Protein AF-A0A938I4N8-F1 (afdb_monomer)

Foldseek 3Di:
DVVVCVVPVQDDLVVVVVVCVVVVNDDDSVVSVVVCVVVVRDRDDDDDPFAEDEDEPPCVCVDPVNVVVCVVVRYHYDYDDVPCCVVCVVVVVVD

Nearest PDB structures (foldseek):
  8fnj-assembly1_G  TM=9.628E-01  e=7.895E-02  Homo sapiens
  8fno-assembly1_G  TM=9.598E-01  e=7.895E-02  Homo sapiens
  8fnd-assembly1_G  TM=7.881E-01  e=7.382E-02  Homo sapiens
  8w2r-assembly1_I  TM=7.949E-01  e=1.652E-01  Human immunodeficiency virus 1
  2x6s-assembly1_F  TM=5.961E-01  e=1.104E-01  Human spumaretrovirus

Sequence (95 aa):
MRRIARRRPRFGSPRIHDALLKRGWEGNHKRVERLWREEGMQVPRKQRKRRRLCSDNGPEFVAQEVTRWLDRAMVKTLFIAKGSPWENGYAESFN

pLDDT: mean 83.48, std 7.7, range [69.12, 94.5]

Secondary structure (DSSP, 8-state):
-HHHHHH-TT--HHHHHHHHHTTT----HHHHHHHHHHTT--PPPPPPPPPEEEE---HHHHSHHHHHHHHHTTPEEEEPPTT-GGGGHHHHTT-

Structure (mmCIF, N/CA/C/O backbone):
data_AF-A0A938I4N8-F1
#
_entry.id   AF-A0A938I4N8-F1
#
loop_
_atom_site.group_PDB
_atom_site.id
_atom_site.type_symbol
_atom_site.label_atom_id
_atom_site.label_alt_id
_atom_site.label_comp_id
_atom_site.label_asym_id
_atom_site.label_entity_id
_atom_site.label_seq_id
_atom_site.pdbx_PDB_ins_code
_atom_site.Cartn_x
_atom_site.Cartn_y
_atom_site.Cartn_z
_atom_site.occupancy
_atom_site.B_iso_or_equiv
_atom_site.auth_seq_id
_atom_site.auth_comp_id
_atom_site.auth_asym_id
_atom_site.auth_atom_id
_atom_site.pdbx_PDB_model_num
ATOM 1 N N . MET A 1 1 ? 8.285 -1.299 -23.174 1.00 84.38 1 MET A N 1
ATOM 2 C CA . MET A 1 1 ? 8.260 -0.578 -21.879 1.00 84.38 1 MET A CA 1
ATOM 3 C C . MET A 1 1 ? 6.844 -0.231 -21.403 1.00 84.38 1 MET A C 1
ATOM 5 O O . MET A 1 1 ? 6.395 -0.851 -20.444 1.00 84.38 1 MET A O 1
ATOM 9 N N . ARG A 1 2 ? 6.102 0.661 -22.091 1.00 87.19 2 ARG A N 1
ATOM 10 C CA . ARG A 1 2 ? 4.753 1.144 -21.694 1.00 87.19 2 ARG A CA 1
ATOM 11 C C . ARG A 1 2 ? 3.768 0.030 -21.292 1.00 87.19 2 ARG A C 1
ATOM 13 O O . ARG A 1 2 ? 3.139 0.097 -20.242 1.00 87.19 2 ARG A O 1
ATOM 20 N N . ARG A 1 3 ? 3.695 -1.052 -22.078 1.00 90.56 3 ARG A N 1
ATOM 21 C CA . ARG A 1 3 ? 2.851 -2.234 -21.794 1.00 90.56 3 ARG A CA 1
ATOM 22 C C . ARG A 1 3 ? 3.159 -2.896 -20.441 1.00 90.56 3 ARG A C 1
ATOM 24 O O . ARG A 1 3 ? 2.250 -3.374 -19.774 1.00 90.56 3 ARG A O 1
ATOM 31 N N . ILE A 1 4 ? 4.431 -2.937 -20.039 1.00 90.06 4 ILE A N 1
ATOM 32 C CA . ILE A 1 4 ? 4.871 -3.552 -18.775 1.00 90.06 4 ILE A CA 1
ATOM 33 C C . ILE A 1 4 ? 4.533 -2.626 -17.607 1.00 90.06 4 ILE A C 1
ATOM 35 O O . ILE A 1 4 ? 4.001 -3.102 -16.610 1.00 90.06 4 ILE A O 1
ATOM 39 N N . ALA A 1 5 ? 4.777 -1.322 -17.764 1.00 88.06 5 ALA A N 1
ATOM 40 C CA . ALA A 1 5 ? 4.439 -0.314 -16.762 1.00 88.06 5 ALA A CA 1
ATOM 41 C C . ALA A 1 5 ? 2.931 -0.302 -16.456 1.00 88.06 5 ALA A C 1
ATOM 43 O O . ALA A 1 5 ? 2.547 -0.340 -15.293 1.00 88.06 5 ALA A O 1
ATOM 44 N N . ARG A 1 6 ? 2.067 -0.385 -17.482 1.00 87.69 6 ARG A N 1
ATOM 45 C CA . ARG A 1 6 ? 0.606 -0.485 -17.286 1.00 87.69 6 ARG A CA 1
ATOM 46 C C . ARG A 1 6 ? 0.186 -1.757 -16.546 1.00 87.69 6 ARG A C 1
ATOM 48 O O . ARG A 1 6 ? -0.646 -1.696 -15.653 1.00 87.69 6 ARG A O 1
ATOM 55 N N . ARG A 1 7 ? 0.776 -2.910 -16.889 1.00 91.19 7 ARG A N 1
ATOM 56 C CA . ARG A 1 7 ? 0.489 -4.188 -16.205 1.00 91.19 7 ARG A CA 1
ATOM 57 C C . ARG A 1 7 ? 1.030 -4.231 -14.772 1.00 91.19 7 ARG A C 1
ATOM 59 O O . ARG A 1 7 ? 0.567 -5.037 -13.975 1.00 91.19 7 ARG A O 1
ATOM 66 N N . ARG A 1 8 ? 2.048 -3.425 -14.456 1.00 89.19 8 ARG A N 1
ATOM 67 C CA . ARG A 1 8 ? 2.737 -3.408 -13.159 1.00 89.19 8 ARG A CA 1
ATOM 68 C C . ARG A 1 8 ? 2.989 -1.960 -12.717 1.00 89.19 8 ARG A C 1
ATOM 70 O O . ARG A 1 8 ? 4.138 -1.527 -12.705 1.00 89.19 8 ARG A O 1
ATOM 77 N N . PRO A 1 9 ? 1.948 -1.218 -12.300 1.00 85.31 9 PRO A N 1
ATOM 78 C CA . PRO A 1 9 ? 2.050 0.222 -12.037 1.00 85.31 9 PRO A CA 1
ATOM 79 C C . PRO A 1 9 ? 3.003 0.575 -10.887 1.00 85.31 9 PRO A C 1
ATOM 81 O O . PRO A 1 9 ? 3.503 1.687 -10.813 1.00 85.31 9 PRO A O 1
ATOM 84 N N . ARG A 1 10 ? 3.298 -0.376 -9.991 1.00 86.62 10 ARG A N 1
ATOM 85 C CA . ARG A 1 10 ? 4.241 -0.193 -8.873 1.00 86.62 10 ARG A CA 1
ATOM 86 C C . ARG A 1 10 ? 5.708 -0.422 -9.251 1.00 86.62 10 ARG A C 1
ATOM 88 O O . ARG A 1 10 ? 6.577 -0.341 -8.385 1.00 86.62 10 ARG A O 1
ATOM 95 N N . PHE A 1 11 ? 5.996 -0.803 -10.493 1.00 90.44 11 PHE A N 1
ATOM 96 C CA . PHE A 1 11 ? 7.367 -1.018 -10.944 1.00 90.44 11 PHE A CA 1
ATOM 97 C C . PHE A 1 11 ? 7.958 0.318 -11.389 1.00 90.44 11 PHE A C 1
ATOM 99 O O . PHE A 1 11 ? 7.394 0.977 -12.253 1.00 90.44 11 PHE A O 1
ATOM 106 N N . GLY A 1 12 ? 9.095 0.698 -10.804 1.00 90.06 12 GLY A N 1
ATOM 107 C CA . GLY A 1 12 ? 9.912 1.810 -11.294 1.00 90.06 12 GLY A CA 1
ATOM 108 C C . GLY A 1 12 ? 10.848 1.397 -12.422 1.00 90.06 12 GLY A C 1
ATOM 109 O O . GLY A 1 12 ? 10.912 0.217 -12.781 1.00 90.06 12 GLY A O 1
ATOM 110 N N . SER A 1 13 ? 11.615 2.362 -12.936 1.00 91.81 13 SER A N 1
ATOM 111 C CA . SER A 1 13 ? 12.548 2.148 -14.047 1.00 91.81 13 SER A CA 1
ATOM 112 C C . SER A 1 13 ? 13.489 0.943 -13.871 1.00 91.81 13 SER A C 1
ATOM 114 O O . SER A 1 13 ? 13.609 0.204 -14.851 1.00 91.81 13 SER A O 1
ATOM 116 N N . PRO A 1 14 ? 14.048 0.617 -12.678 1.00 93.00 14 PRO A N 1
ATOM 117 C CA . PRO A 1 14 ? 14.952 -0.532 -12.552 1.00 93.00 14 PRO A CA 1
ATOM 118 C C . PRO A 1 14 ? 14.228 -1.868 -12.765 1.00 93.00 14 PRO A C 1
ATOM 120 O O . PRO A 1 14 ? 14.637 -2.699 -13.564 1.00 93.00 14 PRO A O 1
ATOM 123 N N . ARG A 1 15 ? 13.052 -2.047 -12.150 1.00 93.88 15 ARG A N 1
ATOM 124 C CA . ARG A 1 15 ? 12.268 -3.289 -12.304 1.00 93.88 15 ARG A CA 1
ATOM 125 C C . ARG A 1 15 ? 11.679 -3.453 -13.701 1.00 93.88 15 ARG A C 1
ATOM 127 O O . ARG A 1 15 ? 11.346 -4.564 -14.115 1.00 93.88 15 ARG A O 1
ATOM 134 N N . ILE A 1 16 ? 11.473 -2.346 -14.409 1.00 93.94 16 ILE A N 1
ATOM 135 C CA . ILE A 1 16 ? 11.050 -2.367 -15.807 1.00 93.94 16 ILE A CA 1
ATOM 136 C C . ILE A 1 16 ? 12.215 -2.755 -16.710 1.00 93.94 16 ILE A C 1
ATOM 138 O O . ILE A 1 16 ? 11.990 -3.533 -17.633 1.00 93.94 16 ILE A O 1
ATOM 142 N N . HIS A 1 17 ? 13.429 -2.279 -16.425 1.00 94.31 17 HIS A N 1
ATOM 143 C CA . HIS A 1 17 ? 14.649 -2.708 -17.106 1.00 94.31 17 HIS A CA 1
ATOM 144 C C . HIS A 1 17 ? 14.867 -4.220 -16.956 1.00 94.31 17 HIS A C 1
ATOM 146 O O . HIS A 1 17 ? 14.908 -4.913 -17.970 1.00 94.31 17 HIS A O 1
ATOM 152 N N . ASP A 1 18 ? 14.798 -4.763 -15.739 1.00 94.50 18 ASP A N 1
ATOM 153 C CA . ASP A 1 18 ? 14.881 -6.215 -15.506 1.00 94.50 18 ASP A CA 1
ATOM 154 C C . ASP A 1 18 ? 13.804 -6.999 -16.275 1.00 94.50 18 ASP A C 1
ATOM 156 O O . ASP A 1 18 ? 14.043 -8.067 -16.840 1.00 94.50 18 ASP A O 1
ATOM 160 N N . ALA A 1 19 ? 12.575 -6.474 -16.313 1.00 93.50 19 ALA A N 1
ATOM 161 C CA . ALA A 1 19 ? 11.460 -7.104 -17.017 1.00 93.50 19 ALA A CA 1
ATOM 162 C C . ALA A 1 19 ? 11.550 -6.992 -18.551 1.00 93.50 19 ALA A C 1
ATOM 164 O O . ALA A 1 19 ? 10.790 -7.677 -19.248 1.00 93.50 19 ALA A O 1
ATOM 165 N N . LEU A 1 20 ? 12.403 -6.102 -19.065 1.00 93.75 20 LEU A N 1
ATOM 166 C CA . LEU A 1 20 ? 12.756 -5.990 -20.477 1.00 93.75 20 LEU A CA 1
ATOM 167 C C . LEU A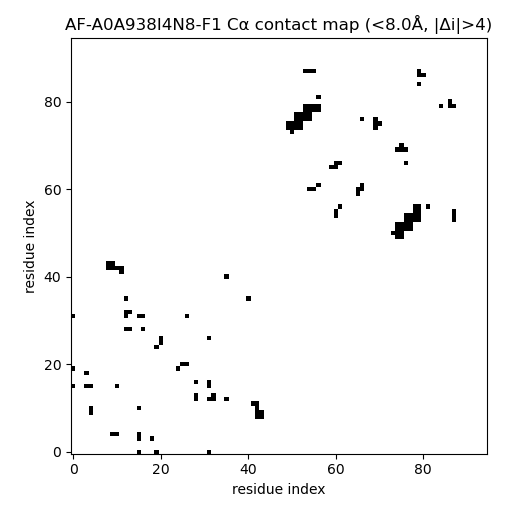 1 20 ? 13.902 -6.950 -20.811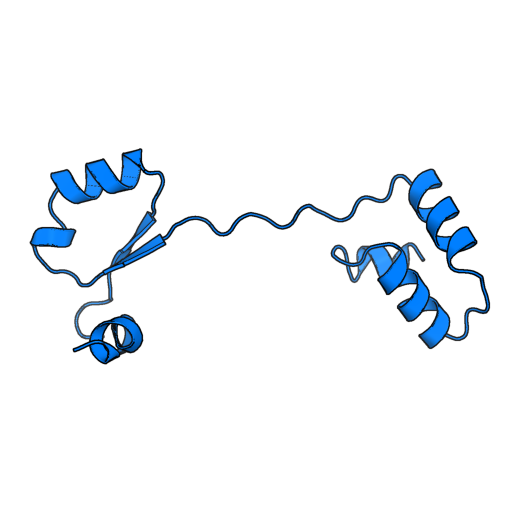 1.00 93.75 20 LEU A C 1
ATOM 169 O O . LEU A 1 20 ? 13.767 -7.692 -21.780 1.00 93.75 20 LEU A O 1
ATOM 173 N N . LEU A 1 21 ? 14.937 -7.031 -19.966 1.00 94.50 21 LEU A N 1
ATOM 174 C CA . LEU A 1 21 ? 16.025 -8.010 -20.100 1.00 94.50 21 LEU A CA 1
ATOM 175 C C . LEU A 1 21 ? 15.482 -9.446 -20.149 1.00 94.50 21 LEU A C 1
ATOM 177 O O . LEU A 1 21 ? 15.784 -10.195 -21.070 1.00 94.50 21 LEU A O 1
ATOM 181 N N . LYS A 1 22 ? 14.556 -9.799 -19.245 1.00 93.62 22 LYS A N 1
ATOM 182 C CA . LYS A 1 22 ? 13.877 -11.114 -19.236 1.00 93.62 22 LYS A CA 1
ATOM 183 C C . LYS A 1 22 ? 13.048 -11.419 -20.490 1.00 93.62 22 LYS A C 1
ATOM 185 O O . LYS A 1 22 ? 12.581 -12.539 -20.651 1.00 93.62 22 LYS A O 1
ATOM 190 N N . ARG A 1 23 ? 12.795 -10.423 -21.341 1.00 93.12 23 ARG A N 1
ATOM 191 C CA . ARG A 1 23 ? 12.083 -10.565 -22.620 1.00 93.12 23 ARG A CA 1
ATOM 192 C C . ARG A 1 23 ? 13.027 -10.489 -23.827 1.00 93.12 23 ARG A C 1
ATOM 194 O O . ARG A 1 23 ? 12.533 -10.322 -24.936 1.00 93.12 23 ARG A O 1
ATOM 201 N N . GLY A 1 24 ? 14.341 -10.570 -23.607 1.00 92.62 24 GLY A N 1
ATOM 202 C CA . GLY A 1 24 ? 15.354 -10.516 -24.663 1.00 92.62 24 GLY A CA 1
ATOM 203 C C . GLY A 1 24 ? 15.642 -9.108 -25.184 1.00 92.62 24 GLY A C 1
ATOM 204 O O . GLY A 1 24 ? 16.115 -8.956 -26.301 1.00 92.62 24 GLY A O 1
ATOM 205 N N . TRP A 1 25 ? 15.314 -8.056 -24.427 1.00 92.12 25 TRP A N 1
ATOM 206 C CA . TRP A 1 25 ? 15.661 -6.693 -24.831 1.00 92.12 25 TRP A CA 1
ATOM 207 C C . TRP A 1 25 ? 17.083 -6.339 -24.388 1.00 92.12 25 TRP A C 1
ATOM 209 O O . TRP A 1 25 ? 17.351 -6.269 -23.192 1.00 92.12 25 TRP A O 1
ATOM 219 N N . GLU A 1 26 ? 17.963 -6.040 -25.339 1.00 89.06 26 GLU A N 1
ATOM 220 C CA . GLU A 1 26 ? 19.385 -5.754 -25.109 1.00 89.06 26 GLU A CA 1
ATOM 221 C C . GLU A 1 26 ? 19.668 -4.250 -25.063 1.00 89.06 26 GLU A C 1
ATOM 223 O O . GLU A 1 26 ? 20.240 -3.656 -25.976 1.00 89.06 26 GLU A O 1
ATOM 228 N N . GLY A 1 27 ? 19.234 -3.580 -23.999 1.00 88.38 27 GLY A N 1
ATOM 229 C CA . GLY A 1 27 ? 19.540 -2.164 -23.831 1.00 88.38 27 GLY A CA 1
ATOM 230 C C . GLY A 1 27 ? 19.972 -1.790 -22.423 1.00 88.38 27 GLY A C 1
ATOM 231 O O . GLY A 1 27 ? 19.649 -2.439 -21.427 1.00 88.38 27 GLY A O 1
ATOM 232 N N . ASN A 1 28 ? 20.726 -0.695 -22.349 1.00 91.50 28 ASN A N 1
ATOM 233 C CA . ASN A 1 28 ? 21.263 -0.172 -21.100 1.00 91.50 28 ASN A CA 1
ATOM 234 C C . ASN A 1 28 ? 20.143 0.423 -20.220 1.00 91.50 28 ASN A C 1
ATOM 236 O O . ASN A 1 28 ? 19.228 1.083 -20.728 1.00 91.50 28 ASN A O 1
ATOM 240 N N . HIS A 1 29 ? 20.247 0.247 -18.898 1.00 91.94 29 HIS A N 1
ATOM 241 C CA . HIS A 1 29 ? 19.335 0.831 -17.909 1.00 91.94 29 HIS A CA 1
ATOM 242 C C . HIS A 1 29 ? 19.176 2.353 -18.084 1.00 91.94 29 HIS A C 1
ATOM 244 O O . HIS A 1 29 ? 18.059 2.865 -17.997 1.00 91.94 29 HIS A O 1
ATOM 250 N N . LYS A 1 30 ? 20.245 3.069 -18.471 1.00 94.06 30 LYS A N 1
ATOM 251 C CA . LYS A 1 30 ? 20.218 4.521 -18.735 1.00 94.06 30 LYS A CA 1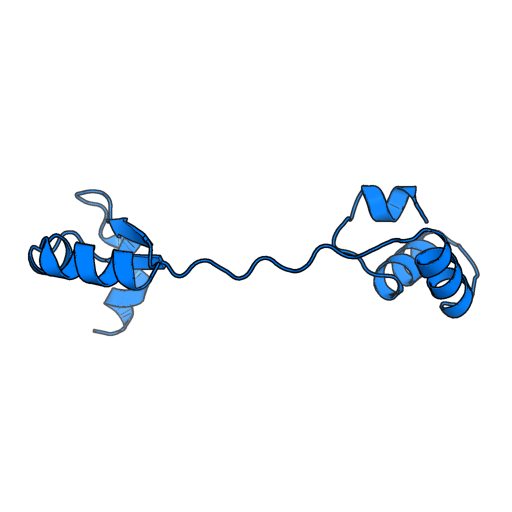
ATOM 252 C C . LYS A 1 30 ? 19.216 4.914 -19.821 1.00 94.06 30 LYS A C 1
ATOM 254 O O . LYS A 1 30 ? 18.578 5.961 -19.732 1.00 94.06 30 LYS A O 1
ATOM 259 N N . ARG A 1 31 ? 19.049 4.077 -20.854 1.00 91.75 31 ARG A N 1
ATOM 260 C CA . ARG A 1 31 ? 18.074 4.323 -21.930 1.00 91.75 31 ARG A CA 1
ATOM 261 C C . ARG A 1 31 ? 16.646 4.168 -21.414 1.00 91.75 31 ARG A C 1
ATOM 263 O O . ARG A 1 31 ? 15.784 4.963 -21.773 1.00 91.75 31 ARG A O 1
ATOM 270 N N . VAL A 1 32 ? 16.406 3.181 -20.552 1.00 92.69 32 VAL A N 1
ATOM 271 C CA . VAL A 1 32 ? 15.102 2.989 -19.902 1.00 92.69 32 VAL A CA 1
ATOM 272 C C . VAL A 1 32 ? 14.791 4.155 -18.972 1.00 92.69 32 VAL A C 1
ATOM 274 O O . VAL A 1 32 ? 13.674 4.649 -18.994 1.00 92.69 32 VAL A O 1
ATOM 277 N N . GLU A 1 33 ? 15.760 4.631 -18.192 1.00 92.38 33 GLU A N 1
ATOM 278 C CA . GLU A 1 33 ? 15.585 5.790 -17.309 1.00 92.38 33 GLU A CA 1
ATOM 279 C C . GLU A 1 33 ? 15.287 7.080 -18.074 1.00 92.38 33 GLU A C 1
ATOM 281 O O . GLU A 1 33 ? 14.418 7.845 -17.657 1.00 92.38 33 GLU A O 1
ATOM 286 N N . ARG A 1 34 ? 15.963 7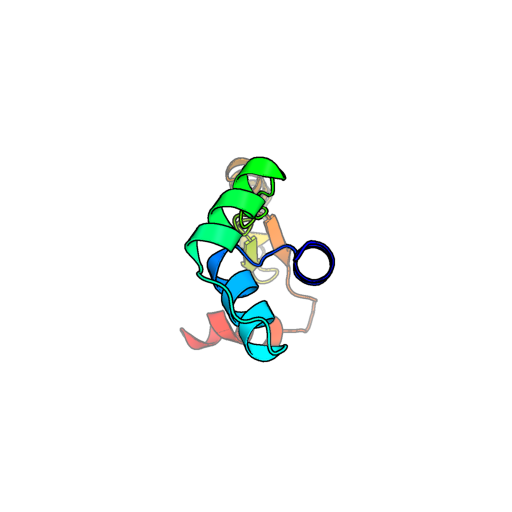.310 -19.206 1.00 92.94 34 ARG A N 1
ATOM 287 C CA . ARG A 1 34 ? 15.704 8.474 -20.060 1.00 92.94 34 ARG A CA 1
ATOM 288 C C . ARG A 1 34 ? 14.283 8.448 -20.613 1.00 92.94 34 ARG A C 1
ATOM 290 O O . ARG A 1 34 ? 13.530 9.383 -20.364 1.00 92.94 34 ARG A O 1
ATOM 297 N N . LEU A 1 35 ? 13.894 7.336 -21.240 1.00 91.94 35 LEU A N 1
ATOM 298 C CA . LEU A 1 35 ? 12.528 7.142 -21.728 1.00 91.94 35 LEU A CA 1
ATOM 299 C C . LEU A 1 35 ? 11.510 7.238 -20.581 1.00 91.94 35 LEU A C 1
ATOM 301 O O . LEU A 1 35 ? 10.444 7.800 -20.749 1.00 91.94 35 LEU A O 1
ATOM 305 N N . TRP A 1 36 ? 11.827 6.747 -19.381 1.00 91.94 36 TRP A N 1
ATOM 306 C CA . TRP A 1 36 ? 10.930 6.828 -18.221 1.00 91.94 36 TRP A CA 1
ATOM 307 C C . TRP A 1 36 ? 10.647 8.283 -17.815 1.00 91.94 36 TRP A C 1
ATOM 309 O O . TRP A 1 36 ? 9.514 8.603 -17.454 1.00 91.94 36 TRP A O 1
ATOM 319 N N . ARG A 1 37 ? 11.660 9.158 -17.897 1.00 90.62 37 ARG A N 1
ATOM 320 C CA . ARG A 1 37 ? 11.536 10.600 -17.627 1.00 90.62 37 ARG A CA 1
ATOM 321 C C . ARG A 1 37 ? 10.830 11.348 -18.757 1.00 90.62 37 ARG A C 1
ATOM 323 O O . ARG A 1 37 ? 9.935 12.130 -18.462 1.00 90.62 37 ARG A O 1
ATOM 330 N N . GLU A 1 38 ? 11.195 11.087 -20.013 1.00 92.19 38 GLU A N 1
ATOM 331 C CA . GLU A 1 38 ? 10.563 11.695 -21.201 1.00 92.19 38 GLU A CA 1
ATOM 332 C C . GLU A 1 38 ? 9.065 11.375 -21.273 1.00 92.19 38 GLU A C 1
ATOM 334 O O . GLU A 1 38 ? 8.248 12.221 -21.612 1.00 92.19 38 GLU A O 1
ATOM 339 N N . GLU A 1 39 ? 8.690 10.162 -20.873 1.00 88.81 39 GLU A N 1
ATOM 340 C CA . GLU A 1 39 ? 7.303 9.696 -20.835 1.00 88.81 39 GLU A CA 1
ATOM 341 C C . GLU A 1 39 ? 6.528 10.177 -19.597 1.00 88.81 39 GLU A C 1
ATOM 343 O O . GLU A 1 39 ? 5.372 9.793 -19.413 1.00 88.81 39 GLU A O 1
ATOM 348 N N . GLY A 1 40 ? 7.165 10.942 -18.700 1.00 86.88 40 GLY A N 1
ATOM 349 C CA . GLY A 1 40 ? 6.552 11.427 -17.461 1.00 86.88 40 GLY A CA 1
ATOM 350 C C . GLY A 1 40 ? 6.081 10.308 -16.527 1.00 86.88 40 GLY A C 1
ATOM 351 O O . GLY A 1 40 ? 5.161 10.502 -15.731 1.00 86.88 40 GLY A O 1
ATOM 352 N N . MET A 1 41 ? 6.664 9.109 -16.620 1.00 85.69 41 MET A N 1
ATOM 353 C CA . MET A 1 41 ? 6.204 7.975 -15.826 1.00 85.69 41 MET A CA 1
ATOM 354 C C . MET A 1 41 ? 6.586 8.171 -14.361 1.00 85.69 41 MET A C 1
ATOM 356 O O . MET A 1 41 ? 7.755 8.318 -14.006 1.00 85.69 41 MET A O 1
ATOM 360 N N . GLN A 1 42 ? 5.598 8.112 -13.473 1.00 81.38 42 GLN A N 1
ATOM 361 C CA . GLN A 1 42 ? 5.822 8.159 -12.035 1.00 81.38 42 GLN A CA 1
ATO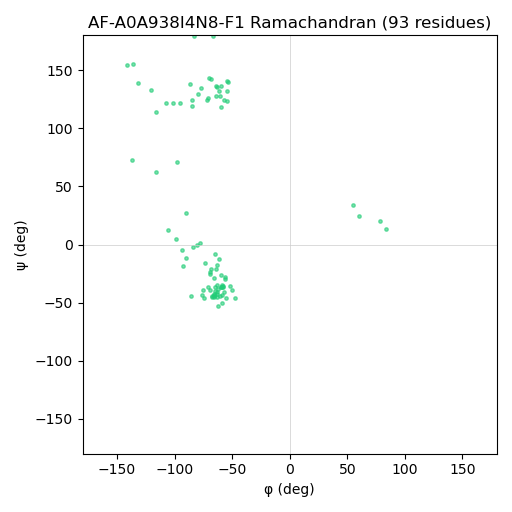M 362 C C . GLN A 1 42 ? 5.272 6.896 -11.383 1.00 81.38 42 GLN A C 1
ATOM 364 O O . GLN A 1 42 ? 4.149 6.471 -11.654 1.00 81.38 42 GLN A O 1
ATOM 369 N N . VAL A 1 43 ? 6.070 6.282 -10.507 1.00 83.38 43 VAL A N 1
ATOM 370 C CA . VAL A 1 43 ? 5.581 5.176 -9.682 1.00 83.38 43 VAL A CA 1
ATOM 371 C C . VAL A 1 43 ? 4.622 5.761 -8.645 1.00 83.38 43 VAL A C 1
ATOM 373 O O . VAL A 1 43 ? 5.029 6.668 -7.912 1.00 83.38 43 VAL A O 1
ATOM 376 N N . PRO A 1 44 ? 3.381 5.254 -8.531 1.00 80.12 44 PRO A N 1
ATOM 377 C CA . PRO A 1 44 ? 2.453 5.705 -7.510 1.00 80.12 44 PRO A CA 1
ATOM 378 C C . PRO A 1 44 ? 3.086 5.585 -6.126 1.00 80.12 44 PRO A C 1
ATOM 380 O O . PRO A 1 44 ? 3.652 4.545 -5.770 1.00 80.12 44 PRO A O 1
ATOM 383 N N . ARG A 1 45 ? 2.982 6.652 -5.330 1.00 79.31 45 ARG A N 1
ATOM 384 C CA . ARG A 1 45 ? 3.484 6.641 -3.955 1.00 79.31 45 ARG A CA 1
ATOM 385 C C . ARG A 1 45 ? 2.771 5.543 -3.164 1.00 79.31 45 ARG A C 1
ATOM 387 O O . ARG A 1 45 ? 1.554 5.381 -3.256 1.00 79.31 45 ARG A O 1
ATOM 394 N N . LYS A 1 46 ? 3.530 4.787 -2.364 1.00 76.88 46 LYS A N 1
ATOM 395 C CA . LYS A 1 46 ? 2.960 3.791 -1.450 1.00 76.88 46 LYS A CA 1
ATOM 396 C C . LYS A 1 46 ? 2.025 4.512 -0.482 1.00 76.88 46 LYS A C 1
ATOM 398 O O . LYS A 1 46 ? 2.470 5.364 0.285 1.00 76.88 46 LYS A O 1
ATOM 403 N N . GLN A 1 47 ? 0.742 4.163 -0.504 1.00 74.62 47 GLN A N 1
ATOM 404 C CA . GLN A 1 47 ? -0.206 4.693 0.467 1.00 74.62 47 GLN A CA 1
ATOM 405 C C . GLN A 1 47 ? 0.252 4.283 1.873 1.00 74.62 47 GLN A C 1
ATOM 407 O O . GLN A 1 47 ? 0.539 3.107 2.123 1.00 74.62 47 G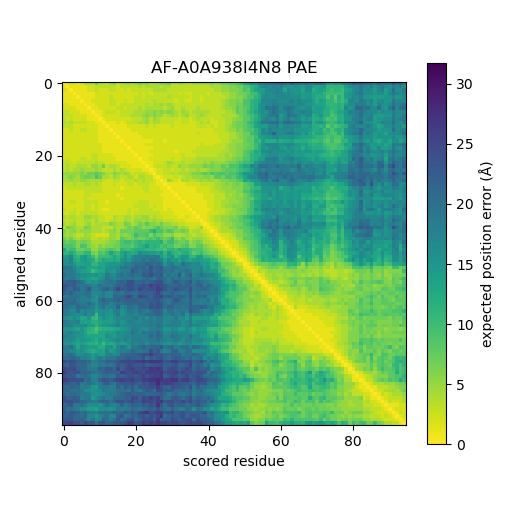LN A O 1
ATOM 412 N N . ARG A 1 48 ? 0.361 5.250 2.791 1.00 73.62 48 ARG A N 1
ATOM 413 C CA . ARG A 1 48 ? 0.646 4.948 4.199 1.00 73.62 48 ARG A CA 1
ATOM 414 C C . ARG A 1 48 ? -0.506 4.095 4.732 1.00 73.62 48 ARG A C 1
ATOM 416 O O . ARG A 1 48 ? -1.670 4.422 4.495 1.00 73.62 48 ARG A O 1
ATOM 423 N N . LYS A 1 49 ? -0.192 2.992 5.422 1.00 71.88 49 LYS A N 1
ATOM 424 C CA . LYS A 1 49 ? -1.219 2.189 6.099 1.00 71.88 49 LYS A CA 1
ATOM 425 C C . LYS A 1 49 ? -1.953 3.110 7.078 1.00 71.88 49 LYS A C 1
ATOM 427 O O . LYS A 1 49 ? -1.311 3.759 7.901 1.00 71.88 49 LYS A O 1
ATOM 432 N N . ARG A 1 50 ? -3.281 3.197 6.955 1.00 72.69 50 ARG A N 1
ATOM 433 C CA . ARG A 1 50 ? -4.116 3.907 7.933 1.00 72.69 50 ARG A CA 1
ATOM 434 C C . ARG A 1 50 ? -3.979 3.198 9.278 1.00 72.69 50 ARG A C 1
ATOM 436 O O . ARG A 1 50 ? -3.996 1.967 9.305 1.00 72.69 50 ARG A O 1
ATOM 443 N N . ARG A 1 51 ? -3.822 3.967 10.356 1.00 77.00 51 ARG A N 1
ATOM 444 C CA . ARG A 1 51 ? -3.766 3.429 11.718 1.00 77.00 51 ARG A CA 1
ATOM 445 C C . ARG A 1 51 ? -5.123 2.798 12.034 1.00 77.00 51 ARG A C 1
ATOM 447 O O . ARG A 1 51 ? -6.160 3.422 11.805 1.00 77.00 51 ARG A O 1
ATOM 454 N N . ARG A 1 52 ? -5.109 1.544 12.475 1.00 79.50 52 ARG A N 1
ATOM 455 C CA . ARG A 1 52 ? -6.297 0.816 12.921 1.00 79.50 52 ARG A CA 1
ATOM 456 C C . ARG A 1 52 ? -5.976 0.172 14.256 1.00 79.50 52 ARG A C 1
ATOM 458 O O . ARG A 1 52 ? -4.868 -0.339 14.403 1.00 79.50 52 ARG A O 1
ATOM 465 N N . LEU A 1 53 ? -6.928 0.215 15.172 1.00 79.94 53 LEU A N 1
ATOM 466 C CA . LEU A 1 53 ? -6.882 -0.5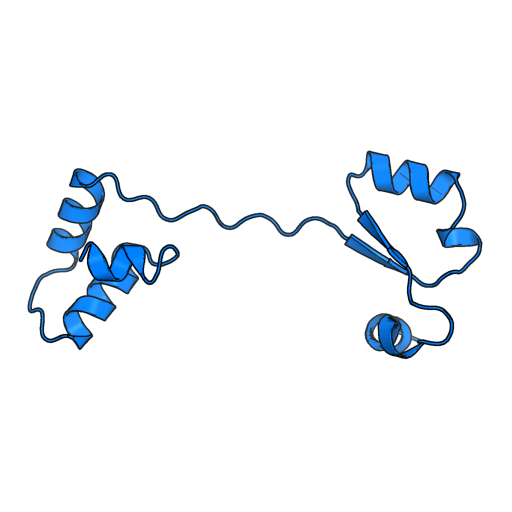15 16.428 1.00 79.94 53 LEU A CA 1
ATOM 467 C C . LEU A 1 53 ? -7.888 -1.661 16.316 1.00 79.94 53 LEU A C 1
ATOM 469 O O . LEU A 1 53 ? -9.055 -1.407 16.024 1.00 79.94 53 LEU A O 1
ATOM 473 N N . CYS A 1 54 ? -7.415 -2.894 16.475 1.00 78.38 54 CYS A N 1
ATOM 474 C CA . CYS A 1 54 ? -8.274 -4.060 16.648 1.00 78.38 54 CYS A CA 1
ATOM 475 C C . CYS A 1 54 ? -8.384 -4.288 18.150 1.00 78.38 54 CYS A C 1
ATOM 477 O O . CYS A 1 54 ? -7.355 -4.395 18.814 1.00 78.38 54 CYS A O 1
ATOM 479 N N . SER A 1 55 ? -9.600 -4.267 18.669 1.00 75.69 55 SER A N 1
ATOM 480 C CA . SER A 1 55 ? -9.873 -4.436 20.088 1.00 75.69 55 SER A CA 1
ATOM 481 C C . SER A 1 55 ? -11.136 -5.274 20.242 1.00 75.69 55 SER A C 1
ATOM 483 O O . SER A 1 55 ? -11.956 -5.354 19.319 1.00 75.69 55 SER A O 1
ATOM 485 N N . ASP A 1 56 ? -11.252 -5.950 21.377 1.00 76.81 56 ASP A N 1
ATOM 486 C CA . ASP A 1 56 ? -12.469 -6.651 21.745 1.00 76.81 56 ASP A CA 1
ATOM 487 C C . ASP A 1 56 ? -13.629 -5.671 22.004 1.00 76.81 56 AS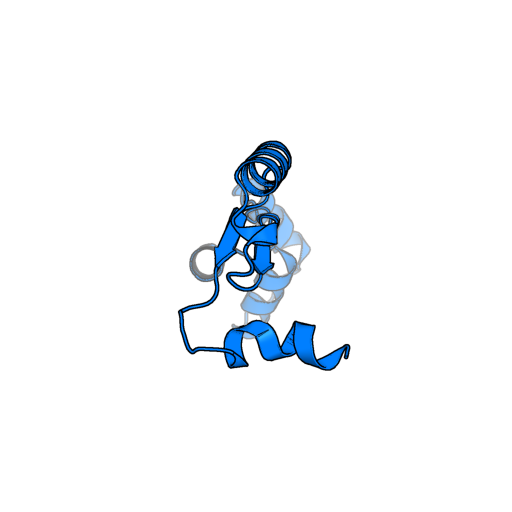P A C 1
ATOM 489 O O . ASP A 1 56 ? -13.524 -4.451 21.858 1.00 76.81 56 ASP A O 1
ATOM 493 N N . ASN A 1 57 ? -14.790 -6.234 22.328 1.00 76.94 57 ASN A N 1
ATOM 494 C CA . ASN A 1 57 ? -15.986 -5.457 22.642 1.00 76.94 57 ASN A CA 1
ATOM 495 C C . ASN A 1 57 ? -16.082 -5.130 24.139 1.00 76.94 57 ASN A C 1
ATOM 497 O O . ASN A 1 57 ? -17.194 -4.996 24.656 1.00 76.94 57 ASN A O 1
ATOM 501 N N . GLY A 1 58 ? -14.946 -5.044 24.839 1.00 77.88 58 GLY A N 1
ATOM 502 C CA . GLY A 1 58 ? -14.896 -4.613 26.226 1.00 77.88 58 GLY A CA 1
ATOM 503 C C . GLY A 1 58 ? -15.566 -3.243 26.396 1.00 77.88 58 GLY A C 1
ATOM 504 O O . GLY A 1 58 ? -15.445 -2.373 25.520 1.00 77.88 58 GLY A O 1
ATOM 505 N N . PRO A 1 59 ? -16.315 -3.018 27.490 1.00 77.38 59 PRO A N 1
ATOM 506 C CA . PRO A 1 59 ? -17.002 -1.749 27.727 1.00 77.38 59 PRO A CA 1
ATOM 507 C C . PRO A 1 59 ? -16.045 -0.545 27.714 1.00 77.38 59 PRO A C 1
ATOM 509 O O . PRO A 1 59 ? -16.436 0.544 27.293 1.00 77.38 59 PRO A O 1
ATOM 512 N N . GLU A 1 60 ? -14.784 -0.743 28.092 1.00 79.25 60 GLU A N 1
ATOM 513 C CA . GLU A 1 60 ? -13.715 0.250 28.031 1.00 79.25 60 GLU A CA 1
ATOM 514 C C . GLU A 1 60 ? -13.383 0.701 26.598 1.00 79.25 60 GLU A C 1
ATOM 516 O O . GLU A 1 60 ? -13.121 1.883 26.378 1.00 79.25 60 GLU A O 1
ATOM 521 N N . PHE A 1 61 ? -13.464 -0.185 25.602 1.00 73.62 61 PHE A N 1
ATOM 522 C CA . PHE A 1 61 ? -13.127 0.119 24.205 1.00 73.62 61 PHE A CA 1
ATOM 523 C C . PHE A 1 61 ? -14.327 0.576 23.369 1.00 73.62 61 PHE A C 1
ATOM 525 O O . PHE A 1 61 ? -14.155 1.232 22.338 1.00 73.62 61 PHE A O 1
ATOM 532 N N . VAL A 1 62 ? -15.545 0.293 23.839 1.00 76.69 62 VAL A N 1
ATOM 533 C CA . VAL A 1 62 ? -16.806 0.785 23.256 1.00 76.69 62 VAL A CA 1
ATOM 534 C C . VAL A 1 62 ? -17.231 2.130 23.875 1.00 76.69 62 VAL A C 1
ATOM 536 O O . VAL A 1 62 ? -18.095 2.826 23.335 1.00 76.69 62 VAL A O 1
ATOM 539 N N . ALA A 1 63 ? -16.598 2.553 24.975 1.00 83.62 63 ALA A N 1
ATOM 540 C CA . ALA A 1 63 ? -16.880 3.824 25.631 1.00 83.62 63 ALA A CA 1
ATOM 541 C C . ALA A 1 63 ? -16.786 5.019 24.662 1.00 83.62 63 ALA A C 1
ATOM 543 O O . ALA A 1 63 ? -15.884 5.127 23.819 1.00 83.62 63 ALA A O 1
ATOM 544 N N . GLN A 1 64 ? -17.717 5.970 24.814 1.00 81.75 64 GLN A N 1
ATOM 545 C CA . GLN A 1 64 ? -17.790 7.148 23.945 1.00 81.75 64 GLN A CA 1
ATOM 546 C C . GLN A 1 64 ? -16.506 7.985 23.990 1.00 81.75 64 GLN A C 1
ATOM 548 O O . GLN A 1 64 ? -16.087 8.515 22.962 1.00 81.75 64 GLN A O 1
ATOM 553 N N . GLU A 1 65 ? -15.865 8.099 25.155 1.00 84.81 65 GLU A N 1
ATOM 554 C CA . GLU A 1 65 ? -14.631 8.875 25.311 1.00 84.81 65 GLU A CA 1
ATOM 555 C C . GLU A 1 65 ? -13.459 8.273 24.531 1.00 84.81 65 GLU A C 1
ATOM 557 O O . GLU A 1 65 ? -12.762 8.994 23.811 1.00 84.81 65 GLU A O 1
ATOM 562 N N . VAL A 1 66 ? -13.293 6.949 24.595 1.00 83.94 66 VAL A N 1
ATOM 563 C CA . VAL A 1 66 ? -12.239 6.224 23.873 1.00 83.94 66 VAL A CA 1
ATOM 564 C C . VAL A 1 66 ? -12.466 6.307 22.367 1.00 83.94 66 VAL A C 1
ATOM 566 O O . VAL A 1 66 ? -11.546 6.644 21.620 1.00 83.94 66 VAL A O 1
ATOM 569 N N . THR A 1 67 ? -13.709 6.129 21.911 1.00 81.88 67 THR A N 1
ATOM 570 C CA . THR A 1 67 ? -14.061 6.275 20.490 1.00 81.88 67 THR A CA 1
ATOM 571 C C . THR A 1 67 ? -13.779 7.695 19.981 1.00 81.88 67 THR A C 1
ATOM 573 O O . THR A 1 67 ? -13.166 7.867 18.926 1.00 81.88 67 THR A O 1
ATOM 576 N N . ARG A 1 68 ? -14.149 8.732 20.750 1.00 86.75 68 ARG A N 1
ATOM 577 C CA . ARG A 1 68 ? -13.869 10.142 20.411 1.00 86.75 68 ARG A CA 1
ATOM 578 C C . ARG A 1 68 ? -12.374 10.457 20.399 1.00 86.75 68 ARG A C 1
ATOM 580 O O . ARG A 1 68 ? -11.920 11.273 19.598 1.00 86.75 68 ARG A O 1
ATOM 587 N N . TRP A 1 69 ? -11.593 9.864 21.297 1.00 87.62 69 TRP A N 1
ATOM 588 C CA . TRP A 1 69 ? -10.140 10.028 21.302 1.00 87.62 69 TRP A CA 1
ATOM 589 C C . TRP A 1 69 ? -9.490 9.375 20.073 1.00 87.62 69 TRP A C 1
ATOM 591 O O . TRP A 1 69 ? -8.671 10.012 19.407 1.00 87.62 69 TRP A O 1
ATOM 601 N N . LEU A 1 70 ? -9.909 8.158 19.712 1.00 86.38 70 LEU A N 1
ATOM 602 C CA . LEU A 1 70 ? -9.405 7.441 18.537 1.00 86.38 70 LEU A CA 1
ATOM 603 C C . LEU A 1 70 ? -9.751 8.149 17.222 1.00 86.38 70 LEU A C 1
ATOM 605 O O . LEU A 1 70 ? -8.892 8.250 16.342 1.00 86.38 70 LEU A O 1
ATOM 609 N N . ASP A 1 71 ? -10.959 8.703 17.112 1.00 83.88 71 ASP A N 1
ATOM 610 C CA . ASP A 1 71 ? -11.376 9.478 15.941 1.00 83.88 71 ASP A CA 1
ATOM 611 C C . ASP A 1 71 ? -10.525 10.748 15.765 1.00 83.88 71 ASP A C 1
ATOM 613 O O . ASP A 1 71 ? -9.964 10.978 14.690 1.00 83.88 71 ASP A O 1
ATOM 617 N N . ARG A 1 72 ? -10.284 11.499 16.854 1.00 86.94 72 ARG A N 1
ATOM 618 C CA . ARG A 1 72 ? -9.353 12.648 16.855 1.00 86.94 72 ARG A CA 1
ATOM 619 C C . ARG A 1 72 ? -7.929 12.251 16.462 1.00 86.94 72 ARG A C 1
ATOM 621 O O . ARG A 1 72 ? -7.242 13.009 15.780 1.00 86.94 72 ARG A O 1
ATOM 628 N N . ALA A 1 73 ? -7.487 11.056 16.848 1.00 86.50 73 ALA A N 1
ATOM 629 C CA . ALA A 1 73 ? -6.190 10.504 16.460 1.00 86.50 73 ALA A CA 1
ATOM 630 C C . ALA A 1 73 ? -6.162 9.932 15.023 1.00 86.50 73 ALA A C 1
ATOM 632 O O . ALA A 1 73 ? -5.124 9.420 14.585 1.00 86.50 73 ALA A O 1
ATOM 633 N N . MET A 1 74 ? -7.274 10.010 14.278 1.00 80.38 74 MET A N 1
ATOM 634 C CA . MET A 1 74 ? -7.472 9.409 12.953 1.00 80.38 74 MET A CA 1
ATOM 635 C C . MET A 1 74 ? -7.201 7.893 12.924 1.00 80.38 74 MET A C 1
ATOM 637 O O . MET A 1 74 ? -6.706 7.348 11.925 1.00 80.38 74 MET A O 1
ATOM 641 N N . VAL A 1 75 ? -7.507 7.200 14.022 1.00 84.25 75 VAL A N 1
ATOM 642 C CA . VAL A 1 75 ? -7.385 5.746 14.157 1.00 84.25 75 VAL A CA 1
ATOM 643 C C . VAL A 1 75 ? -8.766 5.126 14.003 1.00 84.25 75 VAL A C 1
ATOM 645 O O . VAL A 1 75 ? -9.678 5.426 14.762 1.00 84.25 75 VAL A O 1
ATOM 648 N N . LYS A 1 76 ? -8.930 4.228 13.026 1.00 77.38 76 LYS A N 1
ATOM 649 C CA . LYS A 1 76 ? -10.185 3.472 12.896 1.00 77.38 76 LYS A CA 1
ATOM 650 C C . LYS A 1 76 ? -10.212 2.316 13.894 1.00 77.38 76 LYS A C 1
ATOM 652 O O . LYS A 1 76 ? -9.272 1.520 13.901 1.00 77.38 76 LYS A O 1
ATOM 657 N N . THR A 1 77 ? -11.291 2.188 14.653 1.00 73.38 77 THR A N 1
ATOM 658 C CA . THR A 1 77 ? -11.589 0.990 15.444 1.00 73.38 77 THR A CA 1
ATOM 659 C C . THR A 1 77 ? -12.127 -0.118 14.544 1.00 73.38 77 THR A C 1
ATOM 661 O O . THR A 1 77 ? -12.941 0.119 13.648 1.00 73.38 77 THR A O 1
ATOM 664 N N . LEU A 1 78 ? -11.615 -1.329 14.736 1.00 70.06 78 LEU A N 1
ATOM 665 C CA . LEU A 1 78 ? -12.187 -2.566 14.223 1.00 70.06 78 LEU A CA 1
ATOM 666 C C . LEU A 1 78 ? -12.591 -3.384 15.446 1.00 70.06 78 LEU A C 1
ATOM 668 O O . LEU A 1 78 ? -11.731 -3.758 16.240 1.00 70.06 78 LEU A O 1
ATO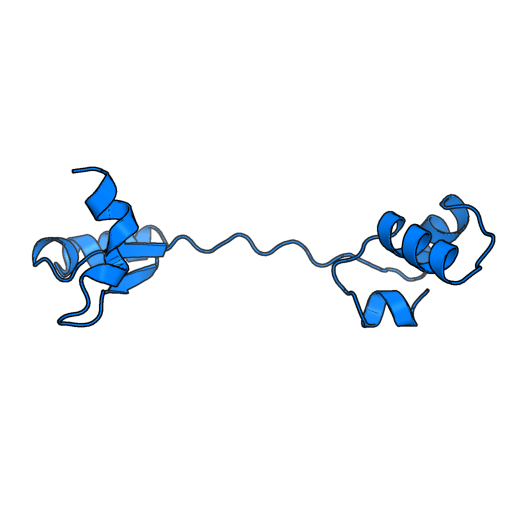M 672 N N . PHE A 1 79 ? -13.893 -3.589 15.599 1.00 70.62 79 PHE A N 1
ATOM 673 C CA . PHE A 1 79 ? -14.459 -4.412 16.657 1.00 70.62 79 PHE A CA 1
ATOM 674 C C . PHE A 1 79 ? -14.505 -5.867 16.198 1.00 70.62 79 PHE A C 1
ATOM 676 O O . PHE A 1 79 ? -14.848 -6.141 15.044 1.00 70.62 79 PHE A O 1
ATOM 683 N N . ILE A 1 80 ? -14.158 -6.779 17.100 1.00 69.19 80 ILE A N 1
ATOM 684 C CA . ILE A 1 80 ? -14.216 -8.226 16.873 1.00 69.19 80 ILE A CA 1
ATOM 685 C C . ILE A 1 80 ? -15.675 -8.677 16.760 1.00 69.19 80 ILE A C 1
ATOM 687 O O . ILE A 1 80 ? -16.552 -8.183 17.479 1.00 69.19 80 ILE A O 1
ATOM 691 N N . ALA A 1 81 ? -15.960 -9.631 15.876 1.00 69.12 81 ALA A N 1
ATOM 692 C CA . ALA A 1 81 ? -17.289 -10.213 15.778 1.00 69.12 81 ALA A CA 1
ATOM 693 C C . ALA A 1 81 ? -17.654 -10.956 17.077 1.00 69.12 81 ALA A C 1
ATOM 695 O O . ALA A 1 81 ? -16.854 -11.697 17.653 1.00 69.12 81 ALA A O 1
ATOM 696 N N . LYS A 1 82 ? -18.891 -10.782 17.559 1.00 69.19 82 LYS A N 1
ATOM 697 C CA . LYS A 1 82 ? -19.367 -11.454 18.779 1.00 69.19 82 LYS A CA 1
ATOM 698 C C . LYS A 1 82 ? -19.177 -12.973 18.649 1.00 69.19 82 LYS A C 1
ATOM 700 O O . LYS A 1 82 ? -19.696 -13.577 17.717 1.00 69.19 82 LYS A O 1
ATOM 705 N N . GLY A 1 83 ? -18.447 -13.576 19.590 1.00 72.19 83 GLY A N 1
ATOM 706 C CA . GLY A 1 83 ? -18.148 -15.013 19.594 1.00 72.19 83 GLY A CA 1
ATOM 707 C C . GLY A 1 83 ? -16.951 -15.441 18.735 1.00 72.19 83 GLY A C 1
ATOM 708 O O . GLY A 1 83 ? -16.804 -16.636 18.504 1.00 72.19 83 GLY A O 1
ATOM 709 N N . SER A 1 84 ? -16.106 -14.506 18.276 1.00 75.88 84 SER A N 1
ATOM 710 C CA . SER A 1 84 ? -14.923 -14.794 17.442 1.00 75.88 84 SER A CA 1
ATOM 711 C C . SER A 1 84 ? -13.586 -14.435 18.126 1.00 75.88 84 SER A C 1
ATOM 713 O O . SER A 1 84 ? -12.853 -13.584 17.626 1.00 75.88 84 SER A O 1
ATOM 715 N N . PRO A 1 85 ? -13.225 -15.064 19.265 1.00 71.38 85 PRO A N 1
ATOM 716 C CA . PRO A 1 85 ? -12.008 -14.730 20.025 1.00 71.38 85 PRO A CA 1
ATOM 717 C C . PRO A 1 85 ? -10.704 -14.908 19.225 1.00 71.38 85 PRO A C 1
ATOM 719 O O . PRO A 1 85 ? -9.738 -14.183 19.435 1.00 71.38 85 PRO A O 1
ATOM 722 N N . TRP A 1 86 ? -10.684 -15.790 18.218 1.00 75.56 86 TRP A N 1
ATOM 723 C CA . TRP A 1 86 ? -9.520 -15.991 17.343 1.00 75.56 86 TRP A CA 1
ATOM 724 C C . TRP A 1 86 ? -9.139 -14.755 16.511 1.00 75.56 86 TRP A C 1
ATOM 726 O O . TRP A 1 86 ? -8.010 -14.681 16.026 1.00 75.56 86 TRP A O 1
ATOM 736 N N . GLU A 1 87 ? -10.027 -13.766 16.355 1.00 76.00 87 GLU A N 1
ATOM 737 C CA . GLU A 1 87 ? -9.679 -12.487 15.720 1.00 76.00 87 GLU A CA 1
ATOM 738 C C . GLU A 1 87 ? -8.702 -11.656 16.576 1.00 76.00 87 GLU A C 1
ATOM 740 O O . GLU A 1 87 ? -7.971 -10.831 16.023 1.00 76.00 87 GLU A O 1
ATOM 745 N N . ASN A 1 88 ? -8.624 -11.911 17.892 1.00 76.25 88 ASN A N 1
ATOM 746 C CA . ASN A 1 88 ? -7.673 -11.272 18.810 1.00 76.25 88 ASN A CA 1
ATOM 747 C C . ASN A 1 88 ? -6.426 -12.110 19.120 1.00 76.25 88 ASN A C 1
ATOM 749 O O . ASN A 1 88 ? -5.615 -11.702 19.951 1.00 76.25 88 ASN A O 1
ATOM 753 N N . GLY A 1 89 ? -6.244 -13.271 18.483 1.00 74.31 89 GLY A N 1
ATOM 754 C CA . GLY A 1 89 ? -5.233 -14.247 18.914 1.00 74.31 89 GLY A CA 1
ATOM 755 C C . GLY A 1 89 ? -3.801 -13.695 18.992 1.00 74.31 89 GLY A C 1
ATOM 756 O O . GLY A 1 89 ? -3.006 -14.138 19.815 1.00 74.31 89 GLY A O 1
ATOM 757 N N . TYR A 1 90 ? -3.468 -12.678 18.186 1.00 78.56 90 TYR A N 1
ATOM 758 C CA . TYR A 1 90 ? -2.176 -11.992 18.287 1.00 78.56 90 TYR A CA 1
ATOM 759 C C . TYR A 1 90 ? -2.014 -11.237 19.613 1.00 78.56 90 TYR A C 1
ATOM 761 O O . TYR A 1 90 ? -0.963 -11.351 20.228 1.00 78.56 90 TYR A O 1
ATOM 769 N N . ALA A 1 91 ? -3.023 -10.487 20.067 1.00 76.44 91 ALA A N 1
ATOM 770 C CA . ALA A 1 91 ? -2.947 -9.758 21.334 1.00 76.44 91 ALA A CA 1
ATOM 771 C C . ALA A 1 91 ? -2.988 -10.712 22.539 1.00 76.44 91 ALA A C 1
ATOM 773 O O . ALA A 1 91 ? -2.274 -10.490 23.510 1.00 76.44 91 ALA A O 1
ATOM 774 N N . GLU A 1 92 ? -3.764 -11.796 22.448 1.00 75.81 92 GLU A N 1
ATOM 775 C CA . GLU A 1 92 ? -3.858 -12.809 23.507 1.00 75.81 92 GLU A CA 1
ATOM 776 C C . GLU A 1 92 ? -2.550 -13.581 23.718 1.00 75.81 92 GLU A C 1
ATOM 778 O O . GLU A 1 92 ? -2.265 -13.968 24.843 1.00 75.81 92 GLU A O 1
ATOM 783 N N . SER A 1 93 ? -1.711 -13.735 22.684 1.00 79.69 93 SER A N 1
ATOM 784 C CA . SER A 1 93 ? -0.391 -14.382 22.805 1.00 79.69 93 SER A CA 1
ATOM 785 C C . SER A 1 93 ? 0.629 -13.642 23.686 1.00 79.69 93 SER A C 1
ATOM 787 O O . SER A 1 93 ? 1.711 -14.172 23.933 1.00 79.69 93 SER A O 1
ATOM 789 N N . PHE A 1 94 ? 0.317 -12.419 24.126 1.00 77.44 94 PHE A N 1
ATOM 790 C CA . PHE A 1 94 ? 1.160 -11.630 25.030 1.00 77.44 94 PHE A CA 1
ATOM 791 C C . PHE A 1 94 ? 0.802 -11.805 26.516 1.00 77.44 94 PHE A C 1
ATOM 793 O O . PHE A 1 94 ? 1.502 -11.234 27.354 1.00 77.44 94 PHE A O 1
ATOM 800 N N . ASN A 1 95 ? -0.262 -12.552 26.829 1.00 72.12 95 ASN A N 1
ATOM 801 C CA . ASN A 1 95 ? -0.651 -12.936 28.191 1.00 72.12 95 ASN A CA 1
ATOM 802 C C . ASN A 1 95 ? -0.110 -14.327 28.534 1.00 72.12 95 ASN A C 1
ATOM 804 O O . ASN A 1 95 ? 0.254 -14.524 29.713 1.00 72.12 95 ASN A O 1
#

Mean predicted aligned error: 10.61 Å

Solvent-accessible surface area (backbone atoms only — not comparable to full-atom values): 5943 Å² total; per-residue (Å²): 108,70,73,56,39,70,77,36,54,79,48,45,58,70,58,47,41,54,60,34,45,79,69,74,46,92,70,61,61,68,59,47,46,48,52,36,58,77,68,66,66,70,56,67,77,82,77,76,81,76,54,66,47,80,43,64,82,48,69,74,64,68,29,69,67,50,47,54,51,33,51,76,69,63,31,47,80,45,72,53,60,91,93,43,69,75,80,46,48,76,69,58,74,76,112

Radius of gyration: 23.17 Å; Cα contacts (8 Å, |Δi|>4): 75; chains: 1; bounding box: 41×29×53 Å